Protein AF-A0AAJ1Q7J4-F1 (afdb_monomer_lite)

pLDDT: mean 96.63, std 2.43, range [81.75, 98.38]

InterPro domains:
  IPR002020 Citrate synthase [PF00285] (1-93)
  IPR002020 Citrate synthase [PTHR11739] (2-93)
  IPR016142 Citrate synthase-like, large alpha subdomain [G3DSA:1.10.580.10] (1-94)
  IPR036969 Citrate synthase superfamily [SSF48256] (1-93)

Structure (mmCIF, N/CA/C/O backbone):
data_AF-A0AAJ1Q7J4-F1
#
_entry.id   AF-A0AAJ1Q7J4-F1
#
loop_
_atom_site.group_PDB
_atom_site.id
_atom_site.type_symbol
_atom_site.label_atom_id
_atom_site.label_alt_id
_atom_site.label_comp_id
_atom_site.label_asym_id
_atom_site.label_entity_id
_atom_site.label_seq_id
_atom_site.pdbx_PDB_ins_code
_atom_site.Cartn_x
_atom_site.Cartn_y
_atom_site.Cartn_z
_atom_site.occupancy
_atom_site.B_iso_or_equiv
_atom_site.auth_seq_id
_atom_site.auth_comp_id
_atom_site.auth_asym_id
_atom_site.auth_atom_id
_atom_site.pdbx_PDB_model_num
ATOM 1 N N . MET A 1 1 ? -0.336 -1.689 17.493 1.00 82.81 1 MET A N 1
ATOM 2 C CA . MET A 1 1 ? 0.205 -0.336 17.243 1.00 82.81 1 MET A CA 1
ATOM 3 C C . MET A 1 1 ? -0.370 0.314 15.991 1.00 82.81 1 MET A C 1
ATOM 5 O O . MET A 1 1 ? -0.908 1.397 16.135 1.00 82.81 1 MET A O 1
ATOM 9 N N . ALA A 1 2 ? -0.378 -0.332 14.816 1.00 91.88 2 ALA A N 1
ATOM 10 C CA . ALA A 1 2 ? -0.930 0.275 13.589 1.00 91.88 2 ALA A CA 1
ATOM 11 C C . ALA A 1 2 ? -2.344 0.878 13.749 1.00 91.88 2 ALA A C 1
ATOM 13 O O . ALA A 1 2 ? -2.551 2.034 13.406 1.00 91.88 2 ALA A O 1
ATOM 14 N N . HIS A 1 3 ? -3.287 0.139 14.350 1.00 94.19 3 HIS A N 1
ATOM 15 C CA . HIS A 1 3 ? -4.650 0.644 14.566 1.00 94.19 3 HIS A CA 1
ATOM 16 C C . HIS A 1 3 ? -4.698 1.901 15.451 1.00 94.19 3 HIS A C 1
ATOM 18 O O . HIS A 1 3 ? -5.451 2.822 15.166 1.00 94.19 3 HIS A O 1
ATOM 24 N N . LEU A 1 4 ? -3.858 1.975 16.489 1.00 95.88 4 LEU A N 1
ATOM 25 C CA . LEU A 1 4 ? -3.778 3.151 17.359 1.00 95.88 4 LEU A CA 1
ATOM 26 C C . LEU A 1 4 ? -3.322 4.390 16.583 1.00 95.88 4 LEU A C 1
ATOM 28 O O . LEU A 1 4 ? -3.918 5.448 16.736 1.00 95.88 4 LEU A O 1
ATOM 32 N N . LEU A 1 5 ? -2.302 4.247 15.736 1.00 96.94 5 LEU A N 1
ATOM 33 C CA . LEU A 1 5 ? -1.735 5.370 14.989 1.00 96.94 5 LEU A CA 1
ATOM 34 C C . LEU A 1 5 ? -2.643 5.828 13.839 1.00 96.94 5 LEU A C 1
ATOM 36 O O . LEU A 1 5 ? -2.808 7.023 13.634 1.00 96.94 5 LEU A O 1
ATOM 40 N N . ILE A 1 6 ? -3.252 4.893 13.105 1.00 95.38 6 ILE A N 1
ATOM 41 C CA . ILE A 1 6 ? -4.055 5.202 11.908 1.00 95.38 6 ILE A CA 1
ATOM 42 C C . ILE A 1 6 ? -5.499 5.576 12.284 1.00 95.38 6 ILE A C 1
ATOM 44 O O . ILE A 1 6 ? -6.067 6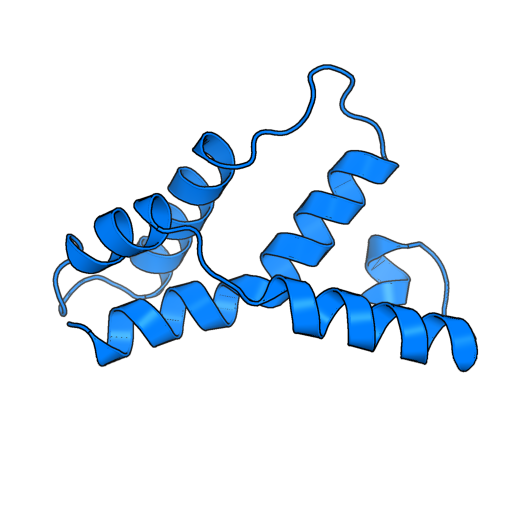.534 11.754 1.00 95.38 6 ILE A O 1
ATOM 48 N N . HIS A 1 7 ? -6.100 4.846 13.230 1.00 94.88 7 HIS A N 1
ATOM 49 C CA . HIS A 1 7 ? -7.513 4.983 13.615 1.00 94.88 7 HIS A CA 1
ATOM 50 C C . HIS A 1 7 ? -7.711 5.731 14.946 1.00 94.88 7 HIS A C 1
ATOM 52 O O . HIS A 1 7 ? -8.844 5.969 15.352 1.00 94.88 7 HIS A O 1
ATOM 58 N N . GLY A 1 8 ? -6.627 6.145 15.612 1.00 95.12 8 GLY A N 1
ATOM 59 C CA . GLY A 1 8 ? -6.647 7.059 16.763 1.00 95.12 8 GLY A CA 1
ATOM 60 C C . GLY A 1 8 ? -7.002 6.428 18.112 1.00 95.12 8 GLY A C 1
ATOM 61 O O . GLY A 1 8 ? -7.065 7.137 19.112 1.00 95.12 8 GLY A O 1
ATOM 62 N N . LYS A 1 9 ? -7.237 5.110 18.174 1.00 95.19 9 LYS A N 1
ATOM 63 C CA . LYS A 1 9 ? -7.563 4.403 19.423 1.00 95.19 9 LYS A CA 1
ATOM 64 C C . LYS A 1 9 ? -7.013 2.982 19.470 1.00 95.19 9 LYS A C 1
ATOM 66 O O . LYS A 1 9 ? -6.832 2.327 18.437 1.00 95.19 9 LYS A O 1
ATOM 71 N N . LEU A 1 10 ? -6.792 2.478 20.684 1.00 96.38 10 LEU A N 1
ATOM 72 C CA . LEU A 1 10 ? -6.542 1.054 20.889 1.00 96.38 10 LEU A CA 1
ATOM 73 C C . LEU A 1 10 ? -7.817 0.267 20.537 1.00 96.38 10 LEU A C 1
ATOM 75 O O . LEU A 1 10 ? -8.883 0.607 21.049 1.00 96.38 10 LEU A O 1
ATOM 79 N N . PRO A 1 11 ? -7.731 -0.742 19.652 1.00 96.12 11 PRO A N 1
ATOM 80 C CA . PRO A 1 11 ? -8.906 -1.481 19.213 1.00 96.12 11 PRO A CA 1
ATOM 81 C C . PRO A 1 11 ? -9.430 -2.397 20.319 1.00 96.12 11 PRO A C 1
ATOM 83 O O . PRO A 1 11 ? -8.651 -2.971 21.088 1.00 96.12 11 PRO A O 1
ATOM 86 N N . THR A 1 12 ? -10.744 -2.610 20.337 1.00 97.44 12 THR A N 1
ATOM 87 C CA . THR A 1 12 ? -11.334 -3.746 21.059 1.00 97.44 12 THR A CA 1
ATOM 88 C C . THR A 1 12 ? -10.957 -5.073 20.379 1.00 97.44 12 THR A C 1
ATOM 90 O O . THR A 1 12 ? -10.351 -5.100 19.304 1.00 97.44 12 THR A O 1
ATOM 93 N N . ARG A 1 13 ? -11.299 -6.214 20.993 1.00 96.81 13 ARG A N 1
ATOM 94 C CA . ARG A 1 13 ? -11.006 -7.538 20.410 1.00 96.81 13 ARG A CA 1
ATOM 95 C C . ARG A 1 13 ? -11.682 -7.735 19.050 1.00 96.81 13 ARG A C 1
ATOM 97 O O . ARG A 1 13 ? -11.023 -8.202 18.120 1.00 96.81 13 ARG A O 1
ATOM 104 N N . ASP A 1 14 ? -12.940 -7.325 18.931 1.00 97.50 14 ASP A N 1
ATOM 105 C CA . ASP A 1 14 ? -13.723 -7.481 17.702 1.00 97.50 14 ASP A CA 1
ATOM 106 C C . ASP A 1 14 ? -13.230 -6.533 16.603 1.00 97.50 14 ASP A C 1
ATOM 108 O O . ASP A 1 14 ? -13.025 -6.953 15.463 1.00 97.50 14 ASP A O 1
ATOM 112 N N . GLU A 1 15 ? -12.917 -5.281 16.959 1.00 95.62 15 GLU A N 1
ATOM 113 C CA . GLU A 1 15 ? -12.307 -4.311 16.039 1.00 95.62 15 GLU A CA 1
ATOM 114 C C . GLU A 1 15 ? -10.961 -4.814 15.513 1.00 95.62 15 GLU A C 1
ATOM 116 O O . GLU A 1 15 ? -10.680 -4.734 14.317 1.00 95.62 15 GLU A O 1
ATOM 121 N N . LEU A 1 16 ? -10.131 -5.396 16.385 1.00 96.44 16 LEU A N 1
ATOM 122 C CA . LEU A 1 16 ? -8.845 -5.957 15.986 1.00 96.44 16 LEU A CA 1
ATOM 123 C C . LEU A 1 16 ? -9.012 -7.159 15.047 1.00 96.44 16 LEU A C 1
ATOM 125 O O . LEU A 1 16 ? -8.236 -7.299 14.098 1.00 96.44 16 LEU A O 1
ATOM 129 N N . ALA A 1 17 ? -9.990 -8.032 15.299 1.00 97.69 17 ALA A N 1
ATOM 130 C CA . ALA A 1 17 ? -10.275 -9.179 14.440 1.00 97.69 17 ALA A CA 1
ATOM 131 C C . ALA A 1 17 ? -10.747 -8.733 13.045 1.00 97.69 17 ALA A C 1
ATOM 133 O O . ALA A 1 17 ? -10.233 -9.218 12.029 1.00 97.69 17 ALA A O 1
ATOM 134 N N . ALA A 1 18 ? -11.651 -7.751 12.988 1.00 97.19 18 ALA A N 1
ATOM 135 C CA . ALA A 1 18 ? -12.110 -7.150 11.741 1.00 97.19 18 ALA A CA 1
ATOM 136 C C . ALA A 1 18 ? -10.958 -6.468 10.988 1.00 97.19 18 ALA A C 1
ATOM 138 O O . ALA A 1 18 ? -10.756 -6.715 9.798 1.00 97.19 18 ALA A O 1
ATOM 139 N N . TYR A 1 19 ? -10.132 -5.689 11.690 1.00 97.19 19 TYR A N 1
ATOM 140 C CA . TYR A 1 19 ? -8.996 -4.987 11.099 1.00 97.19 19 TYR A CA 1
ATOM 141 C C . TYR A 1 19 ? -7.951 -5.949 10.521 1.00 97.19 19 TYR A C 1
ATOM 143 O O . TYR A 1 19 ? -7.489 -5.773 9.395 1.00 97.19 19 TYR A O 1
ATOM 151 N N . LYS A 1 20 ? -7.625 -7.034 11.236 1.00 97.06 20 LYS A N 1
ATOM 152 C CA . LYS A 1 20 ? -6.740 -8.091 10.715 1.00 97.06 20 LYS A CA 1
ATOM 153 C C . LYS A 1 20 ? -7.309 -8.752 9.459 1.00 97.06 20 LYS A C 1
ATOM 155 O O . LYS A 1 20 ? -6.555 -9.026 8.525 1.00 97.06 20 LYS A O 1
ATOM 160 N N . THR A 1 21 ? -8.618 -8.993 9.432 1.00 97.94 21 THR A N 1
ATOM 161 C CA . THR A 1 21 ? -9.309 -9.576 8.274 1.00 97.94 21 THR A CA 1
ATOM 162 C C . THR A 1 21 ? -9.251 -8.633 7.073 1.00 97.94 21 THR A C 1
ATOM 164 O O . THR A 1 21 ? -8.850 -9.059 5.989 1.00 97.94 21 THR A O 1
ATOM 167 N N . LYS A 1 22 ? -9.526 -7.337 7.288 1.00 97.00 22 LYS A N 1
ATOM 168 C CA . LYS A 1 22 ? -9.373 -6.276 6.279 1.00 97.00 22 LYS A CA 1
ATOM 169 C C . LYS A 1 22 ? -7.952 -6.259 5.711 1.00 97.00 22 LYS A C 1
ATOM 171 O O . LYS A 1 22 ? -7.773 -6.421 4.507 1.00 97.00 22 LYS A O 1
ATOM 176 N N . LEU A 1 23 ? -6.928 -6.151 6.562 1.00 97.12 23 LEU A N 1
ATOM 177 C CA . LEU A 1 23 ? -5.530 -6.102 6.115 1.00 97.12 23 LEU A CA 1
ATOM 178 C C . LEU A 1 23 ? -5.106 -7.369 5.361 1.00 97.12 23 LEU A C 1
ATOM 180 O O . LEU A 1 23 ? -4.341 -7.284 4.405 1.00 97.12 23 LEU A O 1
ATOM 184 N N . LYS A 1 24 ? -5.601 -8.552 5.748 1.00 97.06 24 LYS A N 1
ATOM 185 C CA . LYS A 1 24 ? -5.310 -9.800 5.025 1.00 97.06 24 LYS A CA 1
ATOM 186 C C . LYS A 1 24 ? -5.832 -9.754 3.585 1.00 97.06 24 LYS A C 1
ATOM 188 O O . LYS A 1 24 ? -5.113 -10.182 2.685 1.00 97.06 24 LYS A O 1
ATOM 193 N N . ALA A 1 25 ? -7.031 -9.214 3.369 1.00 97.19 25 ALA A N 1
ATOM 194 C CA . ALA A 1 25 ? -7.623 -9.073 2.038 1.00 97.19 25 ALA A CA 1
ATOM 195 C C . ALA A 1 25 ? -6.907 -8.018 1.169 1.00 97.19 25 ALA A C 1
ATOM 197 O O . ALA A 1 25 ? -6.862 -8.146 -0.052 1.00 97.19 25 ALA A O 1
ATOM 198 N N . LEU A 1 26 ? -6.285 -7.006 1.782 1.00 97.62 26 LEU A N 1
ATOM 199 C CA . LEU A 1 26 ? -5.618 -5.909 1.069 1.00 97.62 26 LEU A CA 1
ATOM 200 C C . LEU A 1 26 ? -4.204 -6.234 0.552 1.00 97.62 26 LEU A C 1
ATOM 202 O O . LEU A 1 26 ? -3.601 -5.396 -0.117 1.00 97.62 26 LEU A O 1
ATOM 206 N N . ARG A 1 27 ? -3.682 -7.445 0.783 1.00 97.31 27 ARG A N 1
ATOM 207 C CA . ARG A 1 27 ? -2.334 -7.866 0.340 1.00 97.31 27 ARG A CA 1
ATOM 208 C C . ARG A 1 27 ? -2.187 -8.021 -1.179 1.00 97.31 27 ARG A C 1
ATOM 210 O O . ARG A 1 27 ? -1.074 -8.085 -1.685 1.00 97.31 27 ARG A O 1
ATOM 217 N N . GLY A 1 28 ? -3.292 -8.102 -1.921 1.00 96.06 28 GLY A N 1
ATOM 218 C CA . GLY A 1 28 ? -3.257 -8.304 -3.371 1.00 96.06 28 GLY A CA 1
ATOM 219 C C . GLY A 1 28 ? -2.605 -7.144 -4.134 1.00 96.06 28 GLY A C 1
ATOM 220 O O . GLY A 1 28 ? -2.851 -5.974 -3.830 1.00 96.06 28 GLY A O 1
ATOM 221 N N . LEU A 1 29 ? -1.812 -7.471 -5.156 1.00 97.06 29 LEU A N 1
ATOM 222 C CA . LEU A 1 29 ? -1.255 -6.505 -6.107 1.00 97.06 29 LEU A CA 1
ATOM 223 C C . LEU A 1 29 ? -2.103 -6.457 -7.388 1.00 97.06 29 LEU A C 1
ATOM 225 O O . LEU A 1 29 ? -2.307 -7.526 -7.983 1.00 97.06 29 LEU A O 1
ATOM 229 N N . PRO A 1 30 ? -2.573 -5.267 -7.818 1.00 97.62 30 PRO A N 1
ATOM 230 C CA . PRO A 1 30 ? -3.226 -5.076 -9.113 1.00 97.62 30 PRO A CA 1
ATOM 231 C C . PRO A 1 30 ? -2.340 -5.519 -10.284 1.00 97.62 30 PRO A C 1
ATOM 233 O O . PRO A 1 30 ? -1.115 -5.455 -10.191 1.00 97.62 30 PRO A O 1
ATOM 236 N N . ALA A 1 31 ? -2.954 -5.950 -11.388 1.00 97.06 31 ALA A N 1
ATOM 237 C CA . ALA A 1 31 ? -2.233 -6.487 -12.545 1.00 97.06 31 ALA A CA 1
ATOM 238 C C . ALA A 1 31 ? -1.214 -5.492 -13.127 1.00 97.06 31 ALA A C 1
ATOM 240 O O . ALA A 1 31 ? -0.063 -5.848 -13.342 1.00 97.06 31 ALA A O 1
ATOM 241 N N . ASN A 1 32 ? -1.601 -4.227 -13.292 1.00 96.50 32 ASN A N 1
ATOM 242 C CA . ASN A 1 32 ? -0.713 -3.181 -13.801 1.00 96.50 32 ASN A CA 1
ATOM 243 C C . ASN A 1 32 ? 0.471 -2.885 -12.860 1.00 96.50 32 ASN A C 1
ATOM 245 O O . ASN A 1 32 ? 1.579 -2.657 -13.332 1.00 96.50 32 ASN A O 1
ATOM 249 N N . VAL A 1 33 ? 0.273 -2.939 -11.538 1.00 97.62 33 VAL A N 1
ATOM 250 C CA . VAL A 1 33 ? 1.362 -2.773 -10.563 1.00 97.62 33 VAL A CA 1
ATOM 251 C C . VAL A 1 33 ? 2.349 -3.936 -10.669 1.00 97.62 33 VAL A C 1
ATOM 253 O O . VAL A 1 33 ? 3.550 -3.708 -10.583 1.00 97.62 33 VAL A O 1
ATOM 256 N N . ARG A 1 34 ? 1.875 -5.167 -10.906 1.00 97.69 34 ARG A N 1
ATOM 257 C CA . ARG A 1 34 ? 2.765 -6.315 -11.146 1.00 97.69 34 ARG A CA 1
ATOM 258 C C . ARG A 1 34 ? 3.617 -6.107 -12.392 1.00 97.69 34 ARG A C 1
ATOM 260 O O . ARG A 1 34 ? 4.828 -6.224 -12.289 1.00 97.69 34 ARG A O 1
ATOM 267 N N . THR A 1 35 ? 3.014 -5.684 -13.504 1.00 98.06 35 THR A N 1
ATOM 268 C CA . THR A 1 35 ? 3.749 -5.369 -14.740 1.00 98.06 35 THR A CA 1
ATOM 269 C C . THR A 1 35 ? 4.825 -4.304 -14.521 1.00 98.06 35 THR A C 1
ATOM 271 O O . THR A 1 35 ? 5.930 -4.431 -15.037 1.00 98.06 35 THR A O 1
ATOM 274 N N . VAL A 1 36 ? 4.540 -3.268 -13.721 1.00 98.00 36 VAL A N 1
ATOM 275 C CA . VAL A 1 36 ? 5.551 -2.261 -13.358 1.00 98.00 36 VAL A CA 1
ATOM 276 C C . VAL A 1 36 ? 6.697 -2.885 -12.559 1.00 98.00 36 VAL A C 1
ATOM 278 O O . VAL A 1 36 ? 7.851 -2.578 -12.834 1.00 98.00 36 VAL A O 1
ATOM 281 N N . LEU A 1 37 ? 6.399 -3.756 -11.590 1.00 97.69 37 LEU A N 1
ATOM 282 C CA . LEU A 1 37 ? 7.421 -4.419 -10.773 1.00 97.69 37 LEU A CA 1
ATOM 283 C C . LEU A 1 37 ? 8.283 -5.390 -11.584 1.00 97.69 37 LEU A C 1
ATOM 285 O O . LEU A 1 37 ? 9.485 -5.450 -11.366 1.00 97.69 37 LEU A O 1
ATOM 289 N N . GLU A 1 38 ? 7.693 -6.101 -12.538 1.00 97.94 38 GLU A N 1
ATOM 290 C CA . GLU A 1 38 ? 8.391 -7.030 -13.437 1.00 97.94 38 GLU A CA 1
ATOM 291 C C . GLU A 1 38 ? 9.361 -6.315 -14.389 1.00 97.94 38 GLU A C 1
ATOM 293 O O . GLU A 1 38 ? 10.330 -6.915 -14.850 1.00 97.94 38 GLU A O 1
ATOM 298 N N . ALA A 1 39 ? 9.128 -5.028 -14.665 1.00 97.81 39 ALA A N 1
ATOM 299 C CA . ALA A 1 39 ? 10.009 -4.201 -15.486 1.00 97.81 39 ALA A CA 1
ATOM 300 C C . ALA A 1 39 ? 11.234 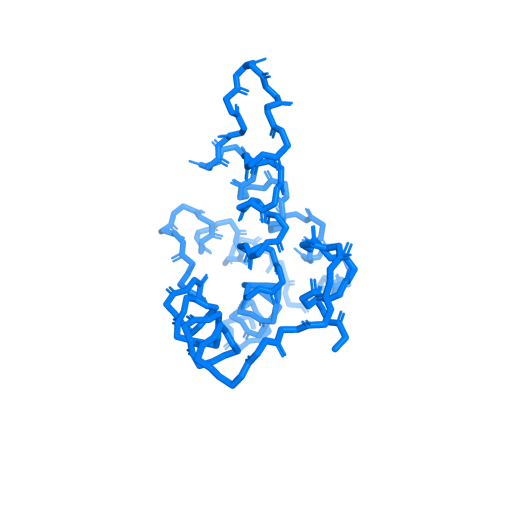-3.659 -14.721 1.00 97.81 39 ALA A C 1
ATOM 302 O O . ALA A 1 39 ? 12.113 -3.045 -15.331 1.00 97.81 39 ALA A O 1
ATOM 303 N N . LEU A 1 40 ? 11.302 -3.843 -13.396 1.00 97.31 40 LEU A N 1
ATOM 304 C CA . LEU A 1 40 ? 12.419 -3.371 -12.579 1.00 97.31 40 LEU A CA 1
ATOM 305 C C . LEU A 1 40 ? 13.568 -4.396 -12.582 1.00 97.31 40 LEU A C 1
ATOM 307 O O . LEU A 1 40 ? 13.335 -5.566 -12.279 1.00 97.31 40 LEU A O 1
ATOM 311 N N . PRO A 1 41 ? 14.819 -3.986 -12.865 1.00 97.56 41 PRO A N 1
ATOM 312 C CA . PRO A 1 41 ? 15.971 -4.885 -12.815 1.00 97.56 41 PRO A CA 1
ATOM 313 C C . PRO A 1 41 ? 16.180 -5.539 -11.439 1.00 97.56 41 PRO A C 1
ATOM 315 O O . PRO A 1 41 ? 15.989 -4.896 -10.408 1.00 97.56 41 PRO A O 1
ATOM 318 N N . ALA A 1 42 ? 16.708 -6.767 -11.410 1.00 96.38 42 ALA A N 1
ATOM 319 C CA . ALA A 1 42 ? 17.073 -7.469 -10.167 1.00 96.38 42 ALA A CA 1
ATOM 320 C C . ALA A 1 42 ? 18.093 -6.700 -9.303 1.00 96.38 42 ALA A C 1
ATOM 322 O O . ALA A 1 42 ? 18.104 -6.806 -8.081 1.00 96.38 42 ALA A O 1
ATOM 323 N N . ALA A 1 43 ? 18.944 -5.891 -9.943 1.00 96.50 43 ALA A N 1
ATOM 324 C CA . ALA A 1 43 ? 19.944 -5.061 -9.275 1.00 96.50 43 ALA A CA 1
ATOM 325 C C . ALA A 1 43 ? 19.377 -3.755 -8.680 1.00 96.50 43 ALA A C 1
ATOM 327 O O . ALA A 1 43 ? 20.131 -2.978 -8.093 1.00 96.50 43 ALA A O 1
ATOM 328 N N . SER A 1 44 ? 18.080 -3.464 -8.849 1.00 97.25 44 SER A N 1
ATOM 329 C CA . SER A 1 44 ? 17.462 -2.264 -8.279 1.00 97.25 44 SER A CA 1
ATOM 330 C C . SER A 1 44 ? 17.533 -2.261 -6.752 1.00 97.25 44 SER A C 1
ATOM 332 O O . SER A 1 44 ? 17.320 -3.276 -6.093 1.00 97.25 44 SER A O 1
ATOM 334 N N . HIS A 1 45 ? 17.796 -1.091 -6.165 1.00 98.00 45 HIS A N 1
ATOM 335 C CA . HIS A 1 45 ? 17.800 -0.960 -4.714 1.00 98.00 45 HIS A CA 1
ATOM 336 C C . HIS A 1 45 ? 16.375 -1.186 -4.160 1.00 98.00 45 HIS A C 1
ATOM 338 O O . HIS A 1 45 ? 15.432 -0.555 -4.648 1.00 98.00 45 HIS A O 1
ATOM 344 N N . PRO A 1 46 ? 16.176 -2.006 -3.109 1.00 97.50 46 PRO A N 1
ATOM 345 C CA . PRO A 1 46 ? 14.845 -2.328 -2.575 1.00 97.50 46 PRO A CA 1
ATOM 346 C C . PRO A 1 46 ? 13.963 -1.118 -2.231 1.00 97.50 46 PRO A C 1
ATOM 348 O O . PRO A 1 46 ? 12.744 -1.152 -2.400 1.00 97.50 46 PRO A O 1
ATOM 351 N N . MET A 1 47 ? 14.564 -0.014 -1.774 1.00 98.25 47 MET A N 1
ATOM 352 C CA . MET A 1 47 ? 13.818 1.225 -1.508 1.00 98.25 47 MET A CA 1
ATOM 353 C C . MET A 1 47 ? 13.308 1.898 -2.790 1.00 98.25 47 MET A C 1
ATOM 355 O O . MET A 1 47 ? 12.215 2.461 -2.773 1.00 98.25 47 MET A O 1
ATOM 359 N N . ASP A 1 48 ? 14.055 1.823 -3.897 1.00 98.06 48 ASP A N 1
ATOM 360 C CA . ASP A 1 48 ? 13.613 2.361 -5.190 1.00 98.06 48 ASP A CA 1
ATOM 361 C C . ASP A 1 48 ? 12.457 1.534 -5.755 1.00 98.06 48 ASP A C 1
ATOM 363 O O . ASP A 1 48 ? 11.508 2.094 -6.299 1.00 98.06 48 ASP A O 1
ATOM 367 N N . VAL A 1 49 ? 12.487 0.215 -5.551 1.00 97.88 49 VAL A N 1
ATOM 368 C CA . VAL A 1 49 ? 11.387 -0.694 -5.902 1.00 97.88 49 VAL A CA 1
ATOM 369 C C . VAL A 1 49 ? 10.127 -0.333 -5.126 1.00 97.88 49 VAL A C 1
ATOM 371 O O . VAL A 1 49 ? 9.066 -0.150 -5.723 1.00 97.88 49 VAL A O 1
ATOM 374 N N . MET A 1 50 ? 10.233 -0.171 -3.802 1.00 97.94 50 MET A N 1
ATOM 375 C CA . MET A 1 50 ? 9.093 0.243 -2.981 1.00 97.94 50 MET A CA 1
ATOM 376 C C . MET A 1 50 ? 8.561 1.613 -3.407 1.00 97.94 50 MET A C 1
ATOM 378 O O . MET A 1 50 ? 7.350 1.762 -3.560 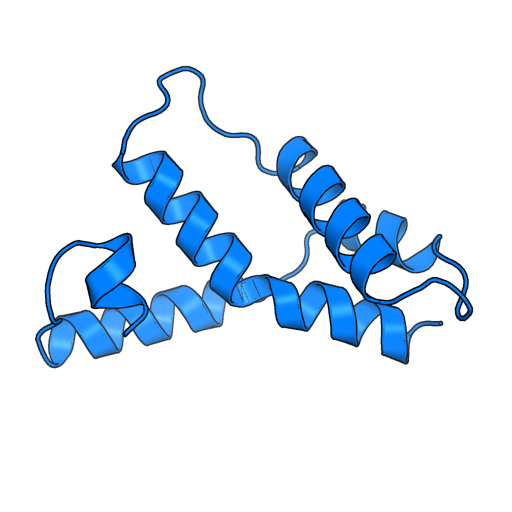1.00 97.94 50 MET A O 1
ATOM 382 N N . ARG A 1 51 ? 9.438 2.594 -3.664 1.00 98.38 51 ARG A N 1
ATOM 383 C CA . ARG A 1 51 ? 9.042 3.923 -4.161 1.00 98.38 51 ARG A CA 1
ATOM 384 C C . ARG A 1 51 ? 8.242 3.814 -5.459 1.00 98.38 51 ARG A C 1
ATOM 386 O O . ARG A 1 51 ? 7.156 4.382 -5.557 1.00 98.38 51 ARG A O 1
ATOM 393 N N . THR A 1 52 ? 8.758 3.077 -6.439 1.00 98.19 52 THR A N 1
ATOM 394 C CA . THR A 1 52 ? 8.113 2.926 -7.748 1.00 98.19 52 THR A CA 1
ATOM 395 C C . THR A 1 52 ? 6.799 2.151 -7.644 1.00 98.19 52 THR A C 1
ATOM 397 O O . THR A 1 52 ? 5.794 2.575 -8.209 1.00 98.19 52 THR A O 1
ATOM 400 N N . GLY A 1 53 ? 6.757 1.067 -6.863 1.00 97.81 53 GLY A N 1
ATOM 401 C CA . GLY A 1 53 ? 5.540 0.283 -6.649 1.00 97.81 53 GLY A CA 1
ATOM 402 C C . GLY A 1 53 ? 4.429 1.079 -5.960 1.00 97.81 53 GLY A C 1
ATOM 403 O O . GLY A 1 53 ? 3.272 1.001 -6.372 1.00 97.81 53 GLY A O 1
ATOM 404 N N . VAL A 1 54 ? 4.767 1.892 -4.952 1.00 98.12 54 VAL A N 1
ATOM 405 C CA . VAL A 1 54 ? 3.808 2.794 -4.291 1.00 98.12 54 VAL A CA 1
ATOM 406 C C . VAL A 1 54 ? 3.332 3.887 -5.247 1.00 98.12 54 VAL A C 1
ATOM 408 O O . VAL A 1 54 ? 2.136 4.170 -5.290 1.00 98.12 54 VAL A O 1
ATOM 411 N N . SER A 1 55 ? 4.230 4.457 -6.054 1.00 98.19 55 SER A N 1
ATOM 412 C CA . SER A 1 55 ? 3.870 5.450 -7.072 1.00 98.19 55 SER A CA 1
ATOM 413 C C . SER A 1 55 ? 2.883 4.878 -8.099 1.00 98.19 55 SER A C 1
ATOM 415 O O . SER A 1 55 ? 1.827 5.467 -8.325 1.00 98.19 55 SER A O 1
ATOM 417 N N . ALA A 1 56 ? 3.153 3.685 -8.638 1.00 98.00 56 ALA A N 1
ATOM 418 C CA . ALA A 1 56 ? 2.247 3.003 -9.561 1.00 98.00 56 ALA A CA 1
ATOM 419 C C . ALA A 1 56 ? 0.898 2.653 -8.910 1.00 98.00 56 ALA A C 1
ATOM 421 O O . ALA A 1 56 ? -0.158 2.776 -9.539 1.00 98.00 56 ALA A O 1
ATOM 422 N N . LEU A 1 57 ? 0.908 2.243 -7.637 1.00 97.38 57 LEU A N 1
ATOM 423 C CA . LEU A 1 57 ? -0.315 1.962 -6.891 1.00 97.38 57 LEU A CA 1
ATOM 424 C C . LEU A 1 57 ? -1.169 3.223 -6.708 1.00 97.38 57 LEU A C 1
ATOM 426 O O . LEU A 1 57 ? -2.383 3.131 -6.856 1.00 97.38 57 LEU A O 1
ATOM 430 N N . GLY A 1 58 ? -0.553 4.384 -6.467 1.00 97.38 58 GLY A N 1
ATOM 431 C CA . GLY A 1 58 ? -1.246 5.673 -6.385 1.00 97.38 58 GLY A CA 1
ATOM 432 C C . GLY A 1 58 ? -1.928 6.080 -7.695 1.00 97.38 58 GLY A C 1
ATOM 433 O O . GLY A 1 58 ? -3.032 6.609 -7.668 1.00 97.38 58 GLY A O 1
ATOM 434 N N . CYS A 1 59 ? -1.336 5.758 -8.849 1.00 97.25 59 CYS A N 1
ATOM 435 C CA . CYS A 1 59 ? -1.994 5.949 -10.148 1.00 97.25 59 CYS A CA 1
ATOM 436 C C . CYS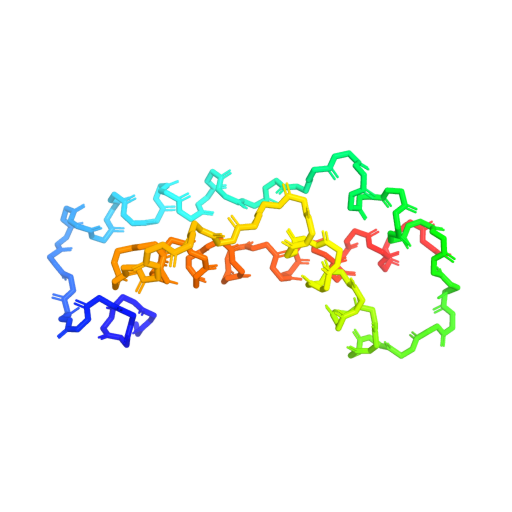 A 1 59 ? -3.125 4.936 -10.400 1.00 97.25 59 CYS A C 1
ATOM 438 O O . CYS A 1 59 ? -4.071 5.228 -11.123 1.00 97.25 59 CYS A O 1
ATOM 440 N N . THR A 1 60 ? -3.021 3.733 -9.829 1.00 96.94 60 THR A N 1
ATOM 441 C CA . THR A 1 60 ? -3.983 2.638 -10.043 1.00 96.94 60 THR A CA 1
ATOM 442 C C . THR A 1 60 ? -5.214 2.756 -9.151 1.00 96.94 60 THR A C 1
ATOM 444 O O . THR A 1 60 ? -6.330 2.478 -9.583 1.00 96.94 60 THR A O 1
ATOM 447 N N . LEU A 1 61 ? -5.001 3.123 -7.889 1.00 96.00 61 LEU A N 1
ATOM 448 C CA . LEU A 1 61 ? -6.018 3.278 -6.856 1.00 96.00 61 LEU A CA 1
ATOM 449 C C . LEU A 1 61 ? -5.902 4.699 -6.283 1.00 96.00 61 LEU A C 1
ATOM 451 O O . LEU A 1 61 ? -5.435 4.857 -5.152 1.00 96.00 61 LEU A O 1
ATOM 455 N N . PRO A 1 62 ? -6.258 5.730 -7.073 1.00 96.25 62 PRO A N 1
ATOM 456 C CA . PRO A 1 62 ? -6.067 7.115 -6.672 1.00 96.25 62 PRO A CA 1
ATOM 457 C C . PRO A 1 62 ? -6.956 7.495 -5.489 1.00 96.25 62 PRO A C 1
ATOM 459 O O . PRO A 1 62 ? -8.063 6.974 -5.309 1.00 96.25 62 PRO A O 1
ATOM 462 N N . GLU A 1 63 ? -6.472 8.448 -4.694 1.00 95.44 63 GLU A N 1
ATOM 463 C CA . GLU A 1 63 ? -7.296 9.110 -3.691 1.00 95.44 63 GLU A CA 1
ATOM 464 C C . GLU A 1 63 ? -8.426 9.892 -4.376 1.00 95.44 63 GLU A C 1
ATOM 466 O O . GLU A 1 63 ? -8.254 10.464 -5.452 1.00 95.44 63 GLU A O 1
ATOM 471 N N . LYS A 1 64 ? -9.610 9.909 -3.758 1.00 94.38 64 LYS A N 1
ATOM 472 C CA . LYS A 1 64 ? -10.732 10.724 -4.238 1.00 94.38 64 LYS A CA 1
ATOM 473 C C . LYS A 1 64 ? -10.458 12.194 -3.934 1.00 94.38 64 LYS A C 1
ATOM 475 O O . LYS A 1 64 ? -10.060 12.488 -2.814 1.00 94.38 64 LYS A O 1
ATOM 480 N N . GLU A 1 65 ? -10.820 13.104 -4.838 1.00 92.56 65 GLU A N 1
ATOM 481 C CA . GLU A 1 65 ? -10.567 14.558 -4.717 1.00 92.56 65 GLU A CA 1
ATOM 482 C C . GLU A 1 65 ? -10.993 15.189 -3.380 1.00 92.56 65 GLU A C 1
ATOM 484 O O . GLU A 1 65 ? -10.403 16.166 -2.933 1.00 92.56 65 GLU A O 1
ATOM 489 N N . GLY A 1 66 ? -12.000 14.625 -2.706 1.00 94.69 66 GLY A N 1
ATOM 490 C CA . GLY A 1 66 ? -12.465 15.120 -1.409 1.00 94.69 66 GLY A CA 1
ATOM 491 C C . GLY A 1 66 ? -11.501 14.908 -0.231 1.00 94.69 66 GLY A C 1
ATOM 492 O O . GLY A 1 66 ? -11.815 15.386 0.856 1.00 94.69 66 GLY A O 1
ATOM 493 N N . HIS A 1 67 ? -10.398 14.164 -0.403 1.00 94.88 67 HIS A N 1
ATOM 494 C CA . HIS A 1 67 ? -9.323 13.944 0.589 1.00 94.88 67 HIS A CA 1
ATOM 495 C C . HIS A 1 67 ? -9.827 13.726 2.028 1.00 94.88 67 HIS A C 1
ATOM 497 O O . HIS A 1 67 ? -9.372 14.330 3.002 1.00 94.88 67 HIS A O 1
ATOM 503 N N . THR A 1 68 ? -10.849 12.880 2.171 1.00 97.44 68 THR A N 1
ATOM 504 C CA . THR A 1 68 ? -11.466 12.629 3.477 1.00 97.44 68 THR A CA 1
ATOM 505 C C . THR A 1 68 ? -10.529 11.824 4.375 1.00 97.44 68 THR A C 1
ATOM 507 O O . THR A 1 68 ? -9.833 10.922 3.909 1.00 97.44 68 THR A O 1
ATOM 510 N N . VAL A 1 69 ? -10.605 12.040 5.691 1.00 96.50 69 VAL A N 1
ATOM 511 C CA . VAL A 1 69 ? -9.826 11.264 6.676 1.00 96.50 69 VAL A CA 1
ATOM 512 C C . VAL A 1 69 ? -10.066 9.754 6.539 1.00 96.50 69 VAL A C 1
ATOM 514 O O . VAL A 1 69 ? -9.143 8.964 6.717 1.00 96.50 69 VAL A O 1
ATOM 517 N N . SER A 1 70 ? -11.291 9.335 6.199 1.00 95.00 70 SER A N 1
ATOM 518 C CA . SER A 1 70 ? -11.592 7.917 5.957 1.00 95.00 70 SER A CA 1
ATOM 519 C C . SER A 1 70 ? -10.836 7.372 4.743 1.00 95.00 70 SER A C 1
ATOM 521 O O . SER A 1 70 ? -10.248 6.300 4.835 1.00 95.00 70 SER A O 1
ATOM 523 N N . GLY A 1 71 ? -10.805 8.123 3.637 1.00 96.12 71 GLY A N 1
ATOM 524 C CA . GLY A 1 71 ? -10.070 7.742 2.428 1.00 96.12 71 GLY A CA 1
ATOM 525 C C . GLY A 1 71 ? -8.563 7.644 2.668 1.00 96.12 71 GLY A C 1
ATOM 526 O O . GLY A 1 71 ? -7.948 6.646 2.300 1.00 96.12 71 GLY A O 1
ATOM 527 N N . ALA A 1 72 ? -7.987 8.612 3.384 1.00 96.81 72 ALA A N 1
ATOM 528 C CA . ALA A 1 72 ? -6.575 8.579 3.759 1.00 96.81 72 ALA A CA 1
ATOM 529 C C . ALA A 1 72 ? -6.229 7.350 4.626 1.00 96.81 72 ALA A C 1
ATOM 531 O O . ALA A 1 72 ? -5.202 6.703 4.415 1.00 96.81 72 ALA A O 1
ATOM 532 N N . ARG A 1 73 ? -7.106 6.973 5.571 1.00 97.06 73 ARG A N 1
ATOM 533 C CA . ARG A 1 73 ? -6.948 5.742 6.371 1.00 97.06 73 ARG A CA 1
ATOM 534 C C . ARG A 1 73 ? -7.033 4.482 5.518 1.00 97.06 73 ARG A C 1
ATOM 536 O O . ARG A 1 73 ? -6.257 3.559 5.740 1.00 97.06 73 ARG A O 1
ATOM 543 N N . ASP A 1 74 ? -7.925 4.441 4.533 1.00 96.88 74 ASP A N 1
ATOM 544 C CA . ASP A 1 74 ? -8.029 3.300 3.620 1.00 96.88 74 ASP A CA 1
ATOM 545 C C . ASP A 1 74 ? -6.765 3.130 2.765 1.00 96.88 74 ASP A C 1
ATOM 547 O O . ASP A 1 74 ? -6.297 2.003 2.577 1.00 96.88 74 ASP A O 1
ATOM 551 N N . ILE A 1 75 ? -6.158 4.233 2.314 1.00 97.38 75 ILE A N 1
ATOM 552 C CA . ILE A 1 75 ? -4.864 4.216 1.616 1.00 97.38 75 ILE A CA 1
ATOM 553 C C . ILE A 1 75 ? -3.752 3.741 2.556 1.00 97.38 75 ILE A C 1
ATOM 555 O O . ILE A 1 75 ? -2.960 2.874 2.179 1.00 97.38 75 ILE A O 1
ATOM 559 N N . ALA A 1 76 ? -3.709 4.247 3.791 1.00 97.50 76 ALA A N 1
ATOM 560 C CA . ALA A 1 76 ? -2.735 3.815 4.791 1.00 97.50 76 ALA A CA 1
ATOM 561 C C . ALA A 1 76 ? -2.849 2.309 5.087 1.00 97.50 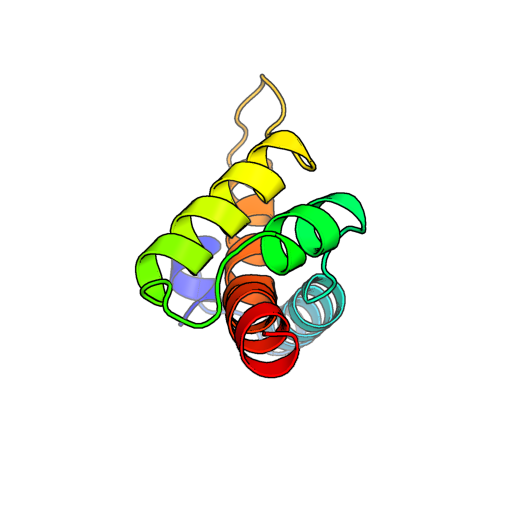76 ALA A C 1
ATOM 563 O O . ALA A 1 76 ? -1.839 1.605 5.085 1.00 97.50 76 ALA A O 1
ATOM 564 N N . ASP A 1 77 ? -4.069 1.793 5.268 1.00 97.56 77 ASP A N 1
ATOM 565 C CA . ASP A 1 77 ? -4.340 0.368 5.477 1.00 97.56 77 ASP A CA 1
ATOM 566 C C . ASP A 1 77 ? -3.911 -0.467 4.258 1.00 97.56 77 ASP A C 1
ATOM 568 O O . ASP A 1 77 ? -3.318 -1.541 4.408 1.00 97.56 77 ASP A O 1
ATOM 572 N N . LYS A 1 78 ? -4.181 0.028 3.041 1.00 97.88 78 LYS A N 1
ATOM 573 C CA . LYS A 1 78 ? -3.770 -0.626 1.795 1.00 97.88 78 LYS A CA 1
ATOM 574 C C . LYS A 1 78 ? -2.250 -0.725 1.701 1.00 97.88 78 LYS A C 1
ATOM 576 O O . LYS A 1 78 ? -1.738 -1.825 1.501 1.00 97.88 78 LYS A O 1
ATOM 581 N N . LEU A 1 79 ?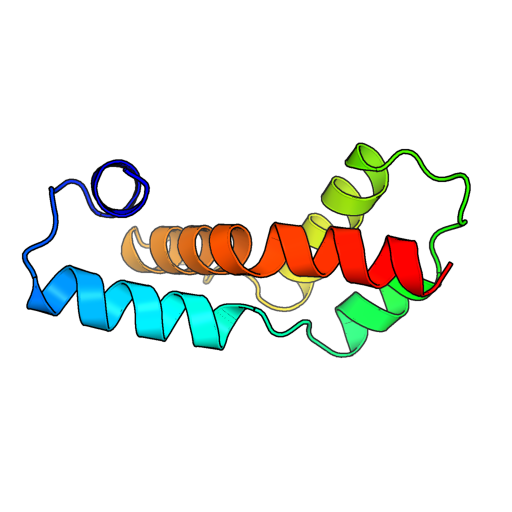 -1.539 0.388 1.880 1.00 97.56 79 LEU A N 1
ATOM 582 C CA . LEU A 1 79 ? -0.078 0.430 1.825 1.00 97.56 79 LEU A CA 1
ATOM 583 C C . LEU A 1 79 ? 0.545 -0.447 2.912 1.00 97.56 79 LEU A C 1
ATOM 585 O O . LEU A 1 79 ? 1.414 -1.266 2.614 1.00 97.56 79 LEU A O 1
ATOM 589 N N . LEU A 1 80 ? 0.047 -0.356 4.147 1.00 97.19 80 LEU A N 1
ATOM 590 C CA . LEU A 1 80 ? 0.498 -1.188 5.261 1.00 97.19 80 LEU A CA 1
ATOM 591 C C . LEU A 1 80 ? 0.386 -2.686 4.943 1.00 97.19 80 LEU A C 1
ATOM 593 O O . LEU A 1 80 ? 1.263 -3.464 5.314 1.00 97.19 80 LEU A O 1
ATOM 597 N N . ALA A 1 81 ? -0.685 -3.097 4.262 1.00 97.62 81 ALA A N 1
ATOM 598 C CA . ALA A 1 81 ? -0.902 -4.490 3.899 1.00 97.62 81 ALA A CA 1
ATOM 599 C C . ALA A 1 81 ? -0.095 -4.948 2.674 1.00 97.62 81 ALA A C 1
ATOM 601 O O . ALA A 1 81 ? 0.262 -6.124 2.611 1.00 97.62 81 ALA A O 1
ATOM 602 N N . SER A 1 82 ? 0.165 -4.071 1.696 1.00 97.00 82 SER A N 1
ATOM 603 C CA . SER A 1 82 ? 0.742 -4.466 0.402 1.00 97.00 82 SER A CA 1
ATOM 604 C C . SER A 1 82 ? 2.209 -4.093 0.192 1.00 97.00 82 SER A C 1
ATOM 606 O O . SER A 1 82 ? 2.788 -4.571 -0.778 1.00 97.00 82 SER A O 1
ATOM 608 N N . LEU A 1 83 ? 2.847 -3.299 1.060 1.00 97.38 83 LEU A N 1
ATOM 609 C CA . LEU A 1 83 ? 4.275 -2.951 0.926 1.00 97.38 83 LEU A CA 1
ATOM 610 C C . LEU A 1 83 ? 5.182 -4.190 0.888 1.00 97.38 83 LEU A C 1
ATOM 612 O O . LEU A 1 83 ? 6.038 -4.306 0.014 1.00 97.38 83 LEU A O 1
ATOM 616 N N . SER A 1 84 ? 4.950 -5.159 1.778 1.00 97.31 84 SER A N 1
ATOM 617 C CA . SER A 1 84 ? 5.683 -6.432 1.753 1.00 97.31 84 SER A CA 1
ATOM 618 C C . SER A 1 84 ? 5.400 -7.235 0.484 1.00 97.31 84 SER A C 1
ATOM 620 O O . SER A 1 84 ? 6.297 -7.892 -0.031 1.00 97.31 84 SER A O 1
ATOM 622 N N . SER A 1 85 ? 4.172 -7.170 -0.040 1.00 97.81 85 SER A N 1
ATOM 623 C CA . SER A 1 85 ? 3.813 -7.830 -1.296 1.00 97.81 85 SER A CA 1
ATOM 624 C C . SER A 1 85 ? 4.536 -7.203 -2.483 1.00 97.81 85 SER A C 1
ATOM 626 O O . SER A 1 85 ? 5.055 -7.946 -3.300 1.00 97.81 85 SER A O 1
ATOM 628 N N . ILE A 1 86 ? 4.625 -5.870 -2.557 1.00 97.94 86 ILE A N 1
ATOM 629 C CA . ILE A 1 86 ? 5.385 -5.149 -3.592 1.00 97.94 86 ILE A CA 1
ATOM 630 C C . ILE A 1 86 ? 6.845 -5.609 -3.586 1.00 97.94 86 ILE A C 1
ATOM 632 O O . ILE A 1 86 ? 7.371 -6.016 -4.618 1.00 97.94 86 ILE A O 1
ATOM 636 N N . LEU A 1 87 ? 7.477 -5.576 -2.409 1.00 97.94 87 LEU A N 1
ATOM 637 C CA . LEU A 1 87 ? 8.893 -5.891 -2.267 1.00 97.94 87 LEU A CA 1
ATOM 638 C C . LEU A 1 87 ? 9.199 -7.356 -2.603 1.00 97.94 87 LEU A C 1
ATOM 640 O O . LEU A 1 87 ? 10.090 -7.628 -3.401 1.00 97.94 87 LEU A O 1
ATOM 644 N N . LEU A 1 88 ? 8.462 -8.296 -2.006 1.00 98.06 88 LEU A N 1
ATOM 645 C CA . LEU A 1 88 ? 8.738 -9.724 -2.176 1.00 98.06 88 LEU A CA 1
ATOM 646 C C . LEU A 1 88 ? 8.296 -10.253 -3.543 1.00 98.06 88 LEU A C 1
ATOM 648 O O . LEU A 1 88 ? 8.904 -11.195 -4.037 1.00 98.06 88 LEU A O 1
ATOM 652 N N . TYR A 1 89 ? 7.271 -9.663 -4.166 1.00 98.31 89 TYR A N 1
ATOM 653 C CA . TYR A 1 89 ? 6.881 -10.033 -5.527 1.00 98.31 89 TYR A CA 1
ATOM 654 C C . TYR A 1 89 ? 7.998 -9.720 -6.519 1.00 98.31 89 TYR A C 1
ATOM 656 O O . TYR A 1 89 ? 8.412 -10.605 -7.257 1.00 98.31 89 TYR A O 1
ATOM 664 N N . TRP A 1 90 ? 8.514 -8.487 -6.487 1.00 98.12 90 TRP A N 1
ATOM 665 C CA . TRP A 1 90 ? 9.653 -8.091 -7.313 1.00 98.12 90 TRP A CA 1
ATOM 666 C C . TRP A 1 90 ? 10.878 -8.969 -7.026 1.00 98.12 90 TRP A C 1
ATOM 668 O O . TRP A 1 90 ? 11.414 -9.574 -7.945 1.00 98.12 90 TRP A O 1
ATOM 678 N N . TYR A 1 91 ? 11.255 -9.120 -5.751 1.00 97.44 91 TYR A N 1
ATOM 679 C CA . TYR A 1 91 ? 12.468 -9.846 -5.360 1.00 97.44 91 TYR A CA 1
ATOM 680 C C . TYR A 1 91 ? 12.490 -11.318 -5.802 1.00 97.44 91 TYR A C 1
ATOM 682 O O . TYR A 1 91 ? 13.560 -11.874 -6.009 1.00 97.44 91 TYR A O 1
ATOM 690 N N . HIS A 1 92 ? 11.325 -11.965 -5.906 1.00 97.50 92 HIS A N 1
ATOM 691 C CA . HIS A 1 92 ? 11.227 -13.357 -6.356 1.00 97.50 92 HIS A CA 1
ATOM 692 C C . HIS A 1 92 ? 10.963 -13.516 -7.856 1.00 97.50 92 HIS A C 1
ATOM 694 O O . HIS A 1 92 ? 11.109 -14.625 -8.368 1.00 97.50 92 HIS A O 1
ATOM 700 N N . TYR A 1 93 ? 10.519 -12.462 -8.540 1.00 95.25 93 TYR A N 1
ATOM 701 C CA . TYR A 1 93 ? 10.317 -12.487 -9.986 1.00 95.25 93 TYR A CA 1
ATOM 702 C C . TYR A 1 93 ? 11.615 -12.190 -10.745 1.00 95.25 93 TYR A C 1
ATOM 704 O O . TYR A 1 93 ? 11.877 -12.812 -11.774 1.00 95.25 93 TYR A O 1
ATOM 712 N N . SER A 1 94 ? 12.381 -11.215 -10.250 1.00 81.75 94 SER A N 1
ATOM 713 C CA . SER A 1 94 ? 13.661 -10.768 -10.807 1.00 81.75 94 SER A CA 1
ATOM 714 C C . SER A 1 94 ? 14.808 -11.729 -10.509 1.00 81.75 94 SER A C 1
ATOM 716 O O . SER A 1 94 ? 15.697 -11.820 -11.384 1.00 81.75 94 SER A O 1
#

Secondary structure (DSSP, 8-state):
-HHHHHHSSPPPHHHHHHHHHHHHHTTPPPHHHHHHHHTS-TTS-HHHHHHHHHHHHHHHSPPPTT--HHHHHHHHHHHHHHHHHHHHHHHHH-

Organism: NCBI:txid178214

Foldseek 3Di:
DLCCVLVVDDDDPVRVVVLVVLLQVLQDDDPVLLVQLLPDDLPDDLVVQLVSSLVVVCVVPPQDPVPDSVSVSNSVSNCVSHSVVSRVSSNVND

Sequence (94 aa):
MAHLLIHGKLPTRDELAAYKTKLKALRGLPANVRTVLEALPAASHPMDVMRTGVSALGCTLPEKEGHTVSGARDIADKLLASLSSILLYWYHYS

Radius of gyration: 14.66 Å; chains: 1; bounding box: 34×28×36 Å